Protein AF-A0A6N9P1H5-F1 (afdb_monomer_lite)

Structure (mmCIF, N/CA/C/O backbone):
data_AF-A0A6N9P1H5-F1
#
_entry.id   AF-A0A6N9P1H5-F1
#
loop_
_atom_site.group_PDB
_atom_site.id
_atom_site.type_symbol
_atom_site.label_atom_id
_atom_site.label_alt_id
_atom_site.label_comp_id
_atom_site.label_asym_id
_atom_site.label_entity_id
_atom_site.label_seq_id
_atom_site.pdbx_PDB_ins_code
_atom_site.Cartn_x
_atom_site.Cartn_y
_atom_site.Cartn_z
_atom_site.occupancy
_atom_site.B_iso_or_equiv
_atom_site.auth_seq_id
_atom_site.auth_comp_id
_atom_site.auth_asym_id
_atom_site.auth_atom_id
_atom_site.pdbx_PDB_model_num
ATOM 1 N N . MET A 1 1 ? -12.703 -0.942 -13.740 1.00 65.50 1 MET A N 1
ATOM 2 C CA . MET A 1 1 ? -12.693 -2.376 -14.104 1.00 65.50 1 MET A CA 1
ATOM 3 C C . MET A 1 1 ? -11.947 -2.616 -15.411 1.00 65.50 1 MET A C 1
ATOM 5 O O . MET A 1 1 ? -10.981 -3.358 -15.367 1.00 65.50 1 MET A O 1
ATOM 9 N N . GLU A 1 2 ? -12.281 -1.933 -16.513 1.00 86.31 2 GLU A N 1
ATOM 10 C CA . GLU A 1 2 ? -11.600 -2.141 -17.811 1.00 86.31 2 GLU A CA 1
ATOM 11 C C . GLU A 1 2 ? -10.076 -1.929 -17.771 1.00 86.31 2 GLU A C 1
ATOM 13 O O . GLU A 1 2 ? -9.327 -2.770 -18.249 1.00 86.31 2 GLU A O 1
ATOM 18 N N . LYS A 1 3 ? -9.606 -0.859 -17.113 1.00 89.69 3 LYS A N 1
ATOM 19 C CA . LYS A 1 3 ? -8.167 -0.571 -16.991 1.00 89.69 3 LYS A CA 1
ATOM 20 C C . LYS A 1 3 ? -7.393 -1.650 -16.217 1.00 89.69 3 LYS A C 1
ATOM 22 O O . LYS A 1 3 ? -6.318 -2.036 -16.649 1.00 89.69 3 LYS A O 1
ATOM 27 N N . LYS A 1 4 ? -7.945 -2.152 -15.099 1.00 94.06 4 LYS A N 1
ATOM 28 C CA . LYS A 1 4 ? -7.298 -3.221 -14.311 1.00 94.06 4 LYS A CA 1
ATOM 29 C C . LYS A 1 4 ? -7.180 -4.506 -15.145 1.00 94.06 4 LYS A C 1
ATOM 31 O O . LYS A 1 4 ? -6.105 -5.082 -15.192 1.00 94.06 4 LYS A O 1
ATOM 36 N N . ARG A 1 5 ? -8.239 -4.873 -15.885 1.00 94.88 5 ARG A N 1
ATOM 37 C CA . ARG A 1 5 ? -8.212 -6.014 -16.816 1.00 94.88 5 ARG A CA 1
ATOM 38 C C . ARG A 1 5 ? -7.146 -5.845 -17.898 1.00 94.88 5 ARG A C 1
ATOM 40 O O . ARG A 1 5 ? -6.357 -6.748 -18.110 1.00 94.88 5 ARG A O 1
ATOM 47 N N . GLN A 1 6 ? -7.101 -4.681 -18.542 1.00 96.31 6 GLN A N 1
ATOM 48 C CA . GLN A 1 6 ? -6.110 -4.405 -19.580 1.00 96.31 6 GLN A CA 1
ATOM 49 C C . GLN A 1 6 ? -4.670 -4.526 -19.059 1.00 96.31 6 GLN A C 1
ATOM 51 O O . GLN A 1 6 ? -3.816 -5.063 -19.753 1.00 96.31 6 GLN A O 1
ATOM 56 N N . ILE A 1 7 ? -4.402 -4.029 -17.850 1.00 97.31 7 ILE A N 1
ATOM 57 C CA . ILE A 1 7 ? -3.082 -4.145 -17.225 1.00 97.31 7 ILE A CA 1
ATOM 58 C C . ILE A 1 7 ? -2.745 -5.615 -16.933 1.00 97.31 7 ILE A C 1
ATOM 60 O O . ILE A 1 7 ? -1.647 -6.040 -17.275 1.00 97.31 7 ILE A O 1
ATOM 64 N N . SER A 1 8 ? -3.680 -6.405 -16.391 1.00 96.88 8 SER A N 1
ATOM 65 C CA . SER A 1 8 ? -3.479 -7.854 -16.215 1.00 96.88 8 SER A CA 1
ATOM 66 C C . SER A 1 8 ? -3.191 -8.568 -17.542 1.00 96.88 8 SER A C 1
ATOM 68 O O . SER A 1 8 ? -2.271 -9.375 -17.604 1.00 96.88 8 SER A O 1
ATOM 70 N N . ASP A 1 9 ? -3.870 -8.207 -18.637 1.00 97.69 9 ASP A N 1
ATOM 71 C CA . ASP A 1 9 ? -3.574 -8.769 -19.965 1.00 97.69 9 ASP A CA 1
ATOM 72 C C . ASP A 1 9 ? -2.142 -8.437 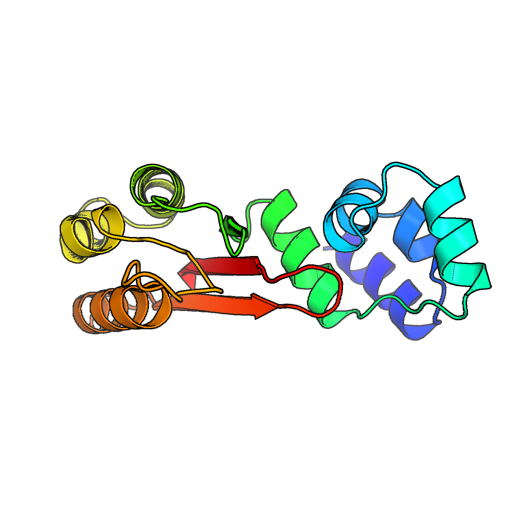-20.446 1.00 97.69 9 ASP A C 1
ATOM 74 O O . ASP A 1 9 ? -1.591 -9.160 -21.282 1.00 97.69 9 ASP A O 1
ATOM 78 N N . PHE A 1 10 ? -1.548 -7.323 -19.994 1.00 98.06 10 PHE A N 1
ATOM 79 C CA . PHE A 1 10 ? -0.146 -6.989 -20.275 1.00 98.06 10 PHE A CA 1
ATOM 80 C C . PHE A 1 10 ? 0.813 -7.811 -19.413 1.00 98.06 10 PHE A C 1
ATOM 82 O O . PHE A 1 10 ? 1.816 -8.291 -19.943 1.00 98.06 10 PHE A O 1
ATOM 89 N N . PHE A 1 11 ? 0.481 -8.033 -18.137 1.00 97.81 11 PHE A N 1
ATOM 90 C CA . PHE A 1 11 ? 1.226 -8.937 -17.259 1.00 97.81 11 PHE A CA 1
ATOM 91 C C . PHE A 1 11 ? 1.259 -10.368 -17.805 1.00 97.81 11 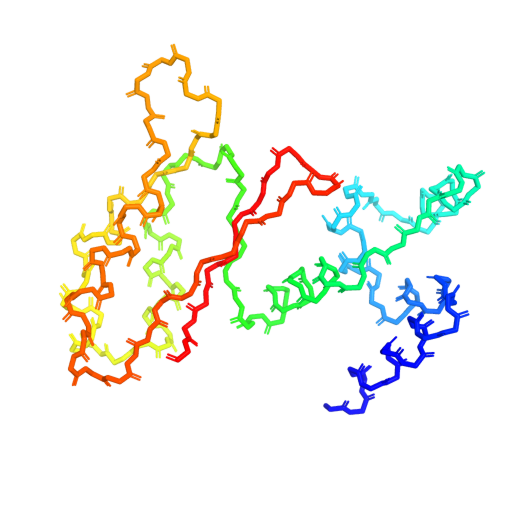PHE A C 1
ATOM 93 O O . PHE A 1 11 ? 2.336 -10.937 -17.939 1.00 97.81 11 PHE A O 1
ATOM 100 N N . GLU A 1 12 ? 0.123 -10.913 -18.252 1.00 97.12 12 GLU A N 1
ATOM 101 C CA . GLU A 1 12 ? 0.051 -12.256 -18.857 1.00 97.12 12 GLU A CA 1
ATOM 102 C C . GLU A 1 12 ? 0.949 -12.424 -20.097 1.00 97.12 12 GLU A C 1
ATOM 104 O O . GLU A 1 12 ? 1.357 -13.535 -20.438 1.00 97.12 12 GLU A O 1
ATOM 109 N N . LYS A 1 13 ? 1.247 -11.323 -20.797 1.00 97.25 13 LYS A N 1
ATOM 110 C CA . LYS A 1 13 ? 2.081 -11.297 -22.009 1.00 97.25 13 LYS A CA 1
ATOM 111 C C . LYS A 1 13 ? 3.530 -10.904 -21.737 1.00 97.25 13 LYS A C 1
ATOM 113 O O . LYS A 1 13 ? 4.301 -10.835 -22.694 1.00 97.25 13 LYS A O 1
ATOM 118 N N . ASN A 1 14 ? 3.889 -10.627 -20.483 1.00 96.25 14 ASN A N 1
ATOM 119 C CA . ASN A 1 14 ? 5.163 -10.020 -20.096 1.00 96.25 14 ASN A CA 1
ATOM 120 C C . ASN A 1 14 ? 5.465 -8.720 -20.872 1.00 96.25 14 ASN A C 1
ATOM 122 O O . ASN A 1 14 ? 6.610 -8.421 -21.210 1.00 96.25 14 ASN A O 1
ATOM 126 N N . ASP A 1 15 ? 4.427 -7.946 -21.209 1.00 97.25 15 ASP A N 1
ATOM 127 C CA . ASP A 1 15 ? 4.565 -6.685 -21.940 1.00 97.25 15 ASP A CA 1
ATOM 128 C C . ASP A 1 15 ? 4.798 -5.523 -20.965 1.00 97.25 15 ASP A C 1
ATOM 130 O O . ASP A 1 15 ? 3.918 -4.701 -20.688 1.00 97.25 15 ASP A O 1
ATOM 134 N N . TRP A 1 16 ? 6.015 -5.466 -20.422 1.00 97.06 16 TRP A N 1
ATOM 135 C CA . TRP A 1 16 ? 6.414 -4.499 -19.395 1.00 97.06 16 TRP A CA 1
ATOM 136 C C . TRP A 1 16 ? 6.321 -3.046 -19.859 1.00 97.06 16 TRP A C 1
ATOM 138 O O . TRP A 1 16 ? 5.974 -2.162 -19.074 1.00 97.06 16 TRP A O 1
ATOM 148 N N . LYS A 1 17 ? 6.546 -2.790 -21.152 1.00 96.06 17 LYS A N 1
ATOM 149 C CA . LYS A 1 17 ? 6.389 -1.449 -21.731 1.00 96.06 17 LYS A CA 1
ATOM 150 C C . LYS A 1 17 ? 4.934 -1.002 -21.689 1.00 96.06 17 LYS A C 1
ATOM 152 O O . LYS A 1 17 ? 4.663 0.132 -21.296 1.00 96.06 17 LYS A O 1
ATOM 157 N N . SER A 1 18 ? 3.998 -1.885 -22.031 1.00 97.62 18 SER A N 1
ATOM 158 C CA . SER A 1 18 ? 2.570 -1.578 -21.931 1.00 97.62 18 SER A CA 1
ATOM 159 C C . SER A 1 18 ? 2.098 -1.442 -20.479 1.00 97.62 18 SER A C 1
ATOM 161 O O . SER A 1 18 ? 1.276 -0.567 -20.200 1.00 97.62 18 SER A O 1
ATOM 163 N N . VAL A 1 19 ? 2.649 -2.223 -19.537 1.00 98.06 19 VAL A N 1
ATOM 164 C CA . VAL A 1 19 ? 2.405 -2.034 -18.090 1.00 98.06 19 VAL A CA 1
ATOM 165 C C . VAL A 1 19 ? 2.819 -0.624 -17.653 1.00 98.06 19 VAL A C 1
ATOM 167 O O . VAL A 1 19 ? 2.003 0.102 -17.077 1.00 98.06 19 VAL A O 1
ATOM 170 N N . TYR A 1 20 ? 4.042 -0.198 -17.987 1.00 98.12 20 TYR A N 1
ATOM 171 C CA . TYR A 1 20 ? 4.540 1.138 -17.652 1.00 98.12 20 TYR A CA 1
ATOM 172 C C . TYR A 1 20 ? 3.684 2.244 -18.266 1.00 98.12 20 TYR A C 1
ATOM 174 O O . TYR A 1 20 ? 3.236 3.146 -17.565 1.00 98.12 20 TYR A O 1
ATOM 182 N N . GLN A 1 21 ? 3.379 2.157 -19.561 1.00 97.31 21 GLN A N 1
ATOM 183 C CA . GLN A 1 21 ? 2.567 3.166 -20.247 1.00 97.31 21 GLN A CA 1
ATOM 184 C C . GLN A 1 21 ? 1.151 3.285 -19.668 1.00 97.31 21 GLN A C 1
ATOM 186 O O . GLN A 1 21 ? 0.576 4.375 -19.647 1.00 97.31 21 GLN A O 1
ATOM 191 N N . ALA A 1 22 ? 0.575 2.182 -19.185 1.00 96.94 22 ALA A N 1
ATOM 192 C CA . ALA A 1 22 ? -0.757 2.180 -18.594 1.00 96.94 22 ALA A CA 1
ATOM 193 C C . ALA A 1 22 ? -0.797 2.800 -17.183 1.00 96.94 22 ALA A C 1
ATOM 195 O O . ALA A 1 22 ? -1.830 3.364 -16.785 1.00 96.94 22 ALA A O 1
ATOM 196 N N . ALA A 1 23 ? 0.292 2.693 -16.419 1.00 97.31 23 ALA A N 1
ATOM 197 C CA . ALA A 1 23 ? 0.371 3.143 -15.030 1.00 97.31 23 ALA A CA 1
ATOM 198 C C . ALA A 1 23 ? 1.788 3.622 -14.640 1.00 97.31 23 ALA A C 1
ATOM 200 O O . ALA A 1 23 ? 2.400 3.051 -13.733 1.00 97.31 23 ALA A O 1
ATOM 201 N N . PRO A 1 24 ? 2.302 4.696 -15.269 1.00 97.50 24 PRO A N 1
ATOM 202 C CA . PRO A 1 24 ? 3.694 5.108 -15.092 1.00 97.50 24 PRO A CA 1
ATOM 203 C C . PRO A 1 24 ? 3.974 5.555 -13.658 1.00 97.50 24 PRO A C 1
ATOM 205 O O . PRO A 1 24 ? 4.994 5.193 -13.094 1.00 97.50 24 PRO A O 1
ATOM 208 N N . GLU A 1 25 ? 3.037 6.258 -13.017 1.00 97.75 25 GLU A N 1
ATOM 209 C CA . GLU A 1 25 ? 3.177 6.687 -11.618 1.00 97.75 25 GLU A CA 1
ATOM 210 C C . GLU A 1 25 ? 3.303 5.504 -10.648 1.00 97.75 25 GLU A C 1
ATOM 212 O O . GLU A 1 25 ? 4.073 5.571 -9.693 1.00 97.75 25 GLU A O 1
ATOM 217 N N . THR A 1 26 ? 2.578 4.410 -10.904 1.00 97.62 26 THR A N 1
ATOM 218 C CA . THR A 1 26 ? 2.666 3.188 -10.098 1.00 97.62 26 THR A CA 1
ATOM 219 C C . THR A 1 26 ? 4.033 2.546 -10.240 1.00 97.62 26 THR A C 1
ATOM 221 O O . THR A 1 26 ? 4.670 2.262 -9.229 1.00 97.62 26 THR A O 1
ATOM 224 N N . VAL A 1 27 ? 4.498 2.354 -11.476 1.00 97.88 27 VAL A N 1
ATOM 225 C CA . VAL A 1 27 ? 5.795 1.718 -11.730 1.00 97.88 27 VAL A CA 1
ATOM 226 C C . VAL A 1 27 ? 6.937 2.589 -11.214 1.00 97.88 27 VAL A C 1
ATOM 228 O O . VAL A 1 27 ? 7.810 2.082 -10.519 1.00 97.88 27 VAL A O 1
ATOM 231 N N . ASN A 1 28 ? 6.877 3.900 -11.451 1.00 97.62 28 ASN A N 1
ATOM 232 C CA . ASN A 1 28 ? 7.829 4.869 -10.914 1.00 97.62 28 ASN A CA 1
ATOM 233 C C . ASN A 1 28 ? 7.929 4.773 -9.389 1.00 97.62 28 ASN A C 1
ATOM 235 O O . ASN A 1 28 ? 9.017 4.657 -8.830 1.00 97.62 28 ASN A O 1
ATOM 239 N N . LYS A 1 29 ? 6.781 4.784 -8.700 1.00 96.38 29 LYS A N 1
ATOM 240 C CA . LYS A 1 29 ? 6.753 4.737 -7.238 1.00 96.38 29 LYS A CA 1
ATOM 241 C C . LYS A 1 29 ? 7.266 3.409 -6.681 1.00 96.38 29 LYS A C 1
ATOM 243 O O . LYS A 1 29 ? 7.948 3.428 -5.662 1.00 96.38 29 LYS A O 1
ATOM 248 N N . MET A 1 30 ? 6.927 2.303 -7.338 1.00 96.50 30 MET A N 1
ATOM 249 C CA . MET A 1 30 ? 7.311 0.946 -6.952 1.00 96.50 30 MET A CA 1
ATOM 250 C C . MET A 1 30 ? 8.806 0.687 -7.151 1.00 96.50 30 MET A C 1
ATOM 252 O O . MET A 1 30 ? 9.452 0.175 -6.247 1.00 96.50 30 MET A O 1
ATOM 256 N N . LEU A 1 31 ? 9.360 1.069 -8.306 1.00 96.38 31 LEU A N 1
ATOM 257 C CA . LEU A 1 31 ? 10.768 0.837 -8.648 1.00 96.38 31 LEU A CA 1
ATOM 258 C C . LEU A 1 31 ? 11.712 1.942 -8.150 1.00 96.38 31 LEU A C 1
ATOM 260 O O . LEU A 1 31 ? 12.915 1.846 -8.359 1.00 96.38 31 LEU A O 1
ATOM 264 N N . LEU A 1 32 ? 11.178 2.992 -7.514 1.00 94.81 32 LEU A N 1
ATOM 265 C CA . LEU A 1 32 ? 11.928 4.185 -7.100 1.00 94.81 32 LEU A CA 1
ATOM 266 C C . LEU A 1 32 ? 12.643 4.887 -8.269 1.00 94.81 32 LEU A C 1
ATOM 268 O O . LEU A 1 32 ? 13.751 5.395 -8.112 1.00 94.81 32 LEU A O 1
ATOM 272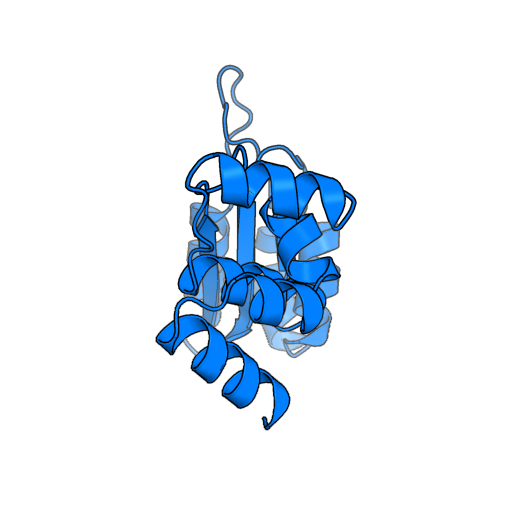 N N . ILE A 1 33 ? 11.973 4.940 -9.420 1.00 96.38 33 ILE A N 1
ATOM 273 C CA . ILE A 1 33 ? 12.445 5.603 -10.641 1.00 96.38 33 ILE A CA 1
ATOM 274 C C . ILE A 1 33 ? 11.572 6.815 -10.977 1.00 96.38 33 ILE A C 1
ATOM 276 O O . ILE A 1 33 ? 10.419 6.921 -10.550 1.00 96.38 33 ILE A O 1
ATOM 280 N N . GLU A 1 34 ? 12.096 7.736 -11.774 1.00 96.06 34 GLU A N 1
ATOM 281 C CA . GLU A 1 34 ? 11.426 8.997 -12.093 1.00 96.06 34 GLU A CA 1
ATOM 282 C C . GLU A 1 34 ? 10.727 8.986 -13.457 1.00 96.06 34 GLU A C 1
ATOM 284 O O . GLU A 1 34 ? 9.751 9.715 -13.667 1.00 96.06 34 GLU A O 1
ATOM 289 N N . ASN A 1 35 ? 11.218 8.202 -14.419 1.00 97.00 35 ASN A N 1
ATOM 290 C CA . ASN A 1 35 ? 10.839 8.362 -15.822 1.00 97.00 35 ASN A CA 1
ATOM 291 C C . ASN A 1 35 ? 11.043 7.092 -16.674 1.00 97.00 35 ASN A C 1
ATOM 293 O O . ASN A 1 35 ? 11.590 6.090 -16.224 1.00 97.00 35 ASN A O 1
ATOM 297 N N . GLN A 1 36 ? 10.595 7.160 -17.934 1.00 97.19 36 GLN A N 1
ATOM 298 C CA . GLN A 1 36 ? 10.661 6.052 -18.896 1.00 97.19 36 GLN A CA 1
ATOM 299 C C . GLN A 1 36 ? 12.094 5.597 -19.189 1.00 97.19 36 GLN A C 1
ATOM 301 O O . GLN A 1 36 ? 12.290 4.415 -19.435 1.00 97.19 36 GLN A O 1
ATOM 306 N N . ALA A 1 37 ? 13.078 6.501 -19.189 1.00 97.75 37 ALA A N 1
ATOM 307 C CA . ALA A 1 37 ? 14.454 6.125 -19.504 1.00 97.75 37 ALA A CA 1
ATOM 308 C C . ALA A 1 37 ? 15.030 5.210 -18.415 1.00 97.75 37 ALA A C 1
ATOM 310 O O . ALA A 1 37 ? 15.585 4.169 -18.731 1.00 97.75 37 ALA A O 1
ATOM 311 N N . GLU A 1 38 ? 14.790 5.530 -17.142 1.00 98.12 38 GLU A N 1
ATOM 312 C CA . GLU A 1 38 ? 15.173 4.658 -16.021 1.00 98.12 38 GLU A CA 1
ATOM 313 C C . GLU A 1 38 ? 14.414 3.323 -16.033 1.00 98.12 38 GLU A C 1
ATOM 315 O O . GLU A 1 38 ? 14.953 2.295 -15.629 1.00 98.12 38 GLU A O 1
ATOM 320 N N . PHE A 1 39 ? 13.173 3.311 -16.531 1.00 98.00 39 PHE A N 1
ATOM 321 C CA . PHE A 1 39 ? 12.440 2.063 -16.730 1.00 98.00 39 PHE A CA 1
ATOM 322 C C . PHE A 1 39 ? 13.029 1.220 -17.867 1.00 98.00 39 PHE A C 1
ATOM 324 O O . PHE A 1 39 ? 13.130 0.004 -17.739 1.00 98.00 39 PHE A O 1
ATOM 331 N N . ASP A 1 40 ? 13.432 1.846 -18.973 1.00 97.50 40 ASP A N 1
ATOM 332 C CA . ASP A 1 40 ? 14.112 1.151 -20.064 1.00 97.50 40 ASP A CA 1
ATOM 333 C C . ASP A 1 40 ? 15.460 0.580 -19.578 1.00 97.50 40 ASP A C 1
ATOM 335 O O . ASP A 1 40 ? 15.736 -0.589 -19.841 1.00 97.50 40 ASP A O 1
ATOM 339 N N . ASP A 1 41 ? 16.226 1.333 -18.776 1.00 97.44 41 ASP A N 1
ATOM 340 C CA . ASP A 1 41 ? 17.462 0.859 -18.131 1.00 97.44 41 ASP A CA 1
ATOM 341 C C . ASP A 1 41 ? 17.205 -0.341 -17.197 1.00 97.44 41 ASP A C 1
ATOM 343 O O . ASP A 1 41 ? 17.997 -1.285 -17.162 1.00 97.44 41 ASP A O 1
ATOM 347 N N . PHE A 1 42 ? 16.092 -0.333 -16.452 1.00 96.44 42 PHE A N 1
ATOM 348 C CA . PHE A 1 42 ? 15.652 -1.465 -15.628 1.00 96.44 42 PHE A CA 1
ATOM 349 C C . PHE A 1 42 ? 15.367 -2.710 -16.482 1.00 96.44 42 PHE A C 1
ATOM 351 O O . PHE A 1 42 ? 15.820 -3.803 -16.145 1.00 96.44 42 PHE A O 1
ATOM 358 N N . LEU A 1 43 ? 14.671 -2.557 -17.613 1.00 96.56 43 LEU A N 1
ATOM 359 C CA . LEU A 1 43 ? 14.385 -3.667 -18.528 1.00 96.56 43 LEU A CA 1
ATOM 360 C C . LEU A 1 43 ? 15.644 -4.212 -19.216 1.00 96.56 43 LEU A C 1
ATOM 362 O O . LEU A 1 43 ? 15.738 -5.416 -19.446 1.00 96.56 43 LEU A O 1
ATOM 366 N N . GLU A 1 44 ? 16.610 -3.354 -19.548 1.00 96.38 44 GLU A N 1
ATOM 367 C CA . GLU A 1 44 ? 17.894 -3.767 -20.135 1.00 96.38 44 GLU A CA 1
ATOM 368 C C . GLU A 1 44 ? 18.753 -4.599 -19.170 1.00 96.38 44 GLU A C 1
ATOM 370 O O . GLU A 1 44 ? 19.618 -5.354 -19.613 1.00 96.38 44 GLU A O 1
ATOM 375 N N . GLN A 1 45 ? 18.495 -4.499 -17.865 1.00 94.00 45 GLN A N 1
ATOM 376 C CA . GLN A 1 45 ? 19.150 -5.282 -16.814 1.00 94.00 45 GLN A CA 1
ATOM 377 C C . GLN A 1 45 ? 18.370 -6.556 -16.448 1.00 94.00 45 GLN A C 1
ATOM 379 O O . GLN A 1 45 ? 18.483 -7.045 -15.326 1.00 94.00 45 GLN A O 1
ATOM 384 N N . ASP A 1 46 ? 17.574 -7.082 -17.386 1.00 88.94 46 ASP A N 1
ATOM 385 C CA . ASP A 1 46 ? 16.670 -8.224 -17.184 1.00 88.94 46 ASP A CA 1
ATOM 386 C C . ASP A 1 46 ? 15.653 -7.991 -16.043 1.00 88.94 46 ASP A C 1
ATOM 388 O O . ASP A 1 46 ? 15.213 -8.925 -15.371 1.00 88.94 46 ASP A O 1
ATOM 392 N N . GLY A 1 47 ? 15.274 -6.730 -15.808 1.00 89.81 47 GLY A N 1
ATOM 393 C CA . GLY A 1 47 ? 14.261 -6.361 -14.829 1.00 89.81 47 GLY A CA 1
ATOM 394 C C . GLY A 1 47 ? 12.866 -6.838 -15.235 1.00 89.81 47 GLY A C 1
ATOM 395 O O . GLY A 1 47 ? 12.401 -6.606 -16.352 1.00 89.81 47 GLY A O 1
ATOM 396 N N . GLU A 1 48 ? 12.162 -7.463 -14.296 1.00 93.88 48 GLU A N 1
ATOM 397 C CA . GLU A 1 48 ? 10.771 -7.889 -14.454 1.00 93.88 48 GLU A CA 1
ATOM 398 C C . GLU A 1 48 ? 9.889 -7.187 -13.427 1.00 93.88 48 GLU A C 1
ATOM 400 O O . GLU A 1 48 ? 10.295 -6.993 -12.280 1.00 93.88 48 GLU A O 1
ATOM 405 N N . VAL A 1 49 ? 8.670 -6.818 -13.826 1.00 95.62 49 VAL A N 1
ATOM 406 C CA . VAL A 1 49 ? 7.689 -6.211 -12.921 1.00 95.62 49 VAL A CA 1
ATOM 407 C C . VAL A 1 49 ? 6.871 -7.308 -12.243 1.00 95.62 49 VAL A C 1
ATOM 409 O O . VAL A 1 49 ? 6.113 -8.020 -12.897 1.00 95.62 49 VAL A O 1
ATOM 412 N N . ALA A 1 50 ? 6.972 -7.410 -10.921 1.00 96.31 50 ALA A N 1
ATOM 413 C CA . ALA A 1 50 ? 6.199 -8.344 -10.121 1.00 96.31 50 ALA A CA 1
ATOM 414 C C . ALA A 1 50 ? 4.741 -7.873 -10.027 1.00 96.31 50 ALA A C 1
ATOM 416 O O . ALA A 1 50 ? 4.436 -6.877 -9.369 1.00 96.31 50 ALA A O 1
ATOM 417 N N . GLU A 1 51 ? 3.830 -8.604 -10.674 1.00 97.19 51 GLU A N 1
ATOM 418 C CA . GLU A 1 51 ? 2.402 -8.263 -10.698 1.00 97.19 51 GLU A CA 1
ATOM 419 C C . GLU A 1 51 ? 1.780 -8.097 -9.296 1.00 97.19 51 GLU A C 1
ATOM 421 O O . GLU A 1 51 ? 1.078 -7.103 -9.088 1.00 97.19 51 GLU A O 1
ATOM 426 N N . PRO A 1 52 ? 2.028 -8.987 -8.307 1.00 96.75 52 PRO A N 1
ATOM 427 C CA . PRO A 1 52 ? 1.457 -8.814 -6.971 1.00 96.75 52 PRO A CA 1
ATOM 428 C C . PRO A 1 52 ? 1.867 -7.481 -6.335 1.00 96.75 52 PRO A C 1
ATOM 430 O O . PRO A 1 52 ? 1.015 -6.741 -5.848 1.00 96.75 52 PRO A O 1
ATOM 433 N N . VAL A 1 53 ? 3.151 -7.130 -6.442 1.00 97.25 53 VAL A N 1
ATOM 434 C CA . VAL A 1 53 ? 3.713 -5.885 -5.903 1.00 97.25 53 VAL A CA 1
ATOM 435 C C . VAL A 1 53 ? 3.125 -4.673 -6.615 1.00 97.25 53 VAL A C 1
ATOM 437 O O . VAL A 1 53 ? 2.678 -3.722 -5.972 1.00 97.25 53 VAL A O 1
ATOM 440 N N . PHE A 1 54 ? 3.027 -4.728 -7.945 1.00 98.00 54 PHE A N 1
ATOM 441 C CA . PHE A 1 54 ? 2.387 -3.678 -8.730 1.00 98.00 54 PHE A CA 1
ATOM 442 C C . PHE A 1 54 ? 0.977 -3.372 -8.216 1.00 98.00 54 PHE A C 1
ATOM 444 O O . PHE A 1 54 ? 0.616 -2.200 -8.085 1.00 98.00 54 PHE A O 1
ATOM 451 N N . TRP A 1 55 ? 0.180 -4.394 -7.887 1.00 97.75 55 TRP A N 1
ATOM 452 C CA . TRP A 1 55 ? -1.183 -4.185 -7.405 1.00 97.75 55 TRP A CA 1
ATOM 453 C C . TRP A 1 55 ? -1.252 -3.524 -6.025 1.00 97.75 55 TRP A C 1
ATOM 455 O O . TRP A 1 55 ? -2.187 -2.749 -5.796 1.00 97.75 55 TRP A O 1
ATOM 465 N N . LEU A 1 56 ? -0.255 -3.723 -5.157 1.00 97.88 56 LEU A N 1
ATOM 466 C CA . LEU A 1 56 ? -0.150 -3.016 -3.875 1.00 97.88 56 LEU A CA 1
ATOM 467 C C . LEU A 1 56 ? 0.060 -1.516 -4.078 1.00 97.88 56 LEU A C 1
ATOM 469 O O . LEU A 1 56 ? -0.722 -0.696 -3.584 1.00 97.88 56 LEU A O 1
ATOM 473 N N . PHE A 1 57 ? 1.058 -1.148 -4.884 1.00 97.94 57 PHE A N 1
ATOM 474 C CA . PHE A 1 57 ? 1.345 0.250 -5.208 1.00 97.94 57 PHE A CA 1
ATOM 475 C C . PHE A 1 57 ? 0.208 0.896 -6.004 1.00 97.94 57 PHE A C 1
ATOM 477 O O . PHE A 1 57 ? -0.171 2.041 -5.738 1.00 97.94 57 PHE A O 1
ATOM 484 N N . TYR A 1 58 ? -0.380 0.167 -6.958 1.00 97.69 58 TYR A N 1
ATOM 485 C CA . TYR A 1 58 ? -1.521 0.643 -7.734 1.00 97.69 58 TYR A CA 1
ATOM 486 C C . TYR A 1 58 ? -2.697 0.951 -6.808 1.00 97.69 58 TYR A C 1
ATOM 488 O O . TYR A 1 58 ? -3.287 2.028 -6.906 1.00 97.69 58 TYR A O 1
ATOM 496 N N . GLY A 1 59 ? -3.024 0.025 -5.902 1.00 96.81 59 GLY A N 1
ATOM 497 C CA . GLY A 1 59 ? -4.080 0.191 -4.912 1.00 96.81 59 GLY A CA 1
ATOM 498 C C . GLY A 1 59 ? -3.838 1.410 -4.031 1.00 96.81 59 GLY A C 1
ATOM 499 O O . GLY A 1 59 ? -4.712 2.270 -3.929 1.00 96.81 59 GLY A O 1
ATOM 500 N N . ALA A 1 60 ? -2.637 1.554 -3.472 1.00 97.38 60 ALA A N 1
ATOM 501 C CA . ALA A 1 60 ? -2.300 2.683 -2.612 1.00 97.38 60 ALA A CA 1
ATOM 502 C C . ALA A 1 60 ? -2.474 4.043 -3.304 1.00 97.38 60 ALA A C 1
ATOM 504 O O . ALA A 1 60 ? -3.094 4.953 -2.751 1.00 97.38 60 ALA A O 1
ATOM 505 N N . LEU A 1 61 ? -1.989 4.179 -4.544 1.00 96.56 61 LEU A N 1
ATOM 506 C CA . LEU A 1 61 ? -2.110 5.422 -5.315 1.00 96.56 61 LEU A CA 1
ATOM 507 C C . LEU A 1 61 ? -3.560 5.765 -5.681 1.00 96.56 61 LEU A C 1
ATOM 509 O O . LEU A 1 61 ? -3.896 6.936 -5.839 1.00 96.56 61 LEU A O 1
ATOM 513 N N . HIS A 1 62 ? -4.432 4.762 -5.779 1.00 94.88 62 HIS A N 1
ATOM 514 C CA . HIS A 1 62 ? -5.859 4.954 -6.042 1.00 94.88 62 HIS A CA 1
ATOM 515 C C . HIS A 1 62 ? -6.700 5.028 -4.760 1.00 94.88 62 HIS A C 1
ATOM 517 O O . HIS A 1 62 ? -7.922 5.160 -4.830 1.00 94.88 62 HIS A O 1
ATOM 523 N N . GLY A 1 63 ? -6.055 4.995 -3.591 1.00 94.88 63 GLY A N 1
ATOM 524 C CA . GLY A 1 63 ? -6.718 5.049 -2.299 1.00 94.88 63 GLY A CA 1
ATOM 525 C C . GLY 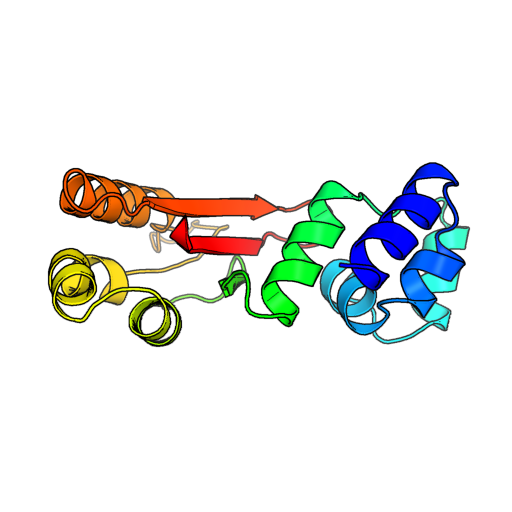A 1 63 ? -7.411 3.746 -1.908 1.00 94.88 63 GLY A C 1
ATOM 526 O O . GLY A 1 63 ? -8.310 3.787 -1.083 1.00 94.88 63 GLY A O 1
ATOM 527 N N . ASP A 1 64 ? -7.038 2.590 -2.445 1.00 95.56 64 ASP A N 1
ATOM 528 C CA . ASP A 1 64 ? -7.521 1.300 -1.933 1.00 95.56 64 ASP A CA 1
ATOM 529 C C . ASP A 1 64 ? -6.825 0.963 -0.588 1.00 95.56 64 ASP A C 1
ATOM 531 O O . ASP A 1 64 ? -7.446 0.416 0.325 1.00 95.56 64 ASP A O 1
ATOM 535 N N . SER A 1 65 ? -5.567 1.388 -0.415 1.00 97.81 65 SER A N 1
ATOM 536 C CA . SER A 1 65 ? -4.751 1.192 0.793 1.00 97.81 65 SER A CA 1
ATOM 537 C C . SER A 1 65 ? -3.952 2.451 1.168 1.00 97.81 65 SER A C 1
ATOM 539 O O . SER A 1 65 ? -3.865 3.416 0.406 1.00 97.81 65 SER A O 1
ATOM 541 N N . LEU A 1 66 ? -3.391 2.465 2.375 1.00 98.19 66 LEU A N 1
ATOM 542 C CA . LEU A 1 66 ? -2.411 3.434 2.841 1.00 98.19 66 LEU A CA 1
ATOM 543 C C . LEU A 1 66 ? -1.019 2.824 2.718 1.00 98.19 66 LEU A C 1
ATOM 545 O O . LEU A 1 66 ? -0.722 1.836 3.381 1.00 98.19 66 LEU A O 1
ATOM 549 N N . MET A 1 67 ? -0.165 3.451 1.917 1.00 97.44 67 MET A N 1
ATOM 550 C CA . MET A 1 67 ? 1.247 3.089 1.809 1.00 97.44 67 MET A CA 1
ATOM 551 C C . MET A 1 67 ? 2.064 3.785 2.903 1.00 97.44 67 MET A C 1
ATOM 553 O O . MET A 1 67 ? 1.975 5.010 3.064 1.00 97.44 67 MET A O 1
ATOM 557 N N . ILE A 1 68 ? 2.857 3.010 3.636 1.00 96.88 68 ILE A N 1
ATOM 558 C CA . ILE A 1 68 ? 3.653 3.415 4.798 1.00 96.88 68 ILE A CA 1
ATOM 559 C C . ILE A 1 68 ? 5.096 2.956 4.566 1.00 96.88 68 ILE A C 1
ATOM 561 O O . ILE A 1 68 ? 5.336 1.766 4.393 1.00 96.88 68 ILE A O 1
ATOM 565 N N . GLY A 1 69 ? 6.052 3.883 4.518 1.00 94.44 69 GLY A N 1
ATOM 566 C CA . GLY A 1 69 ? 7.458 3.524 4.294 1.00 94.44 69 GLY A CA 1
ATOM 567 C C . GLY A 1 69 ? 8.079 2.849 5.519 1.00 94.44 69 GLY A C 1
ATOM 568 O O . GLY A 1 69 ? 7.744 3.216 6.640 1.00 94.44 69 GLY A O 1
ATOM 569 N N . GLY A 1 70 ? 9.019 1.922 5.322 1.00 91.94 70 GLY A N 1
ATOM 570 C CA . GLY A 1 70 ? 9.658 1.159 6.406 1.00 91.94 70 GLY A CA 1
ATOM 571 C C . GLY A 1 70 ? 10.433 1.984 7.445 1.00 91.94 70 GLY A C 1
ATOM 572 O O . GLY A 1 70 ? 10.704 1.491 8.530 1.00 91.94 70 GLY A O 1
ATOM 573 N N . TYR A 1 71 ? 10.740 3.250 7.153 1.00 91.00 71 TYR A N 1
ATOM 574 C CA . TYR A 1 71 ? 11.448 4.170 8.061 1.00 91.00 71 TYR A CA 1
ATOM 575 C C . TYR A 1 71 ? 10.676 5.476 8.296 1.00 91.00 71 TYR A C 1
ATOM 577 O O . TYR A 1 71 ? 11.260 6.533 8.538 1.00 91.00 71 TYR A O 1
ATOM 585 N N . GLU A 1 72 ? 9.354 5.454 8.125 1.00 93.00 72 GLU A N 1
ATOM 586 C CA . GLU A 1 72 ? 8.525 6.658 8.228 1.00 93.00 72 GLU A CA 1
ATOM 587 C C . GLU A 1 72 ? 8.386 7.177 9.675 1.00 93.00 72 GLU A C 1
ATOM 589 O O . GLU A 1 72 ? 8.077 8.353 9.877 1.00 93.00 72 GLU A O 1
ATOM 594 N N . GLY A 1 73 ? 8.679 6.354 10.686 1.00 93.00 73 GLY A N 1
ATOM 595 C CA . GLY A 1 73 ? 8.609 6.728 12.093 1.00 93.00 73 GLY A CA 1
ATOM 596 C C . GLY A 1 73 ? 7.172 6.757 12.612 1.00 93.00 73 GLY A C 1
ATOM 597 O O . GLY A 1 73 ? 6.428 5.795 12.459 1.00 93.00 73 GLY A O 1
ATOM 598 N N . ASP A 1 74 ? 6.778 7.841 13.286 1.00 94.69 74 ASP A N 1
ATOM 599 C CA . ASP A 1 74 ? 5.404 8.009 13.785 1.00 94.69 74 ASP A CA 1
ATOM 600 C C . ASP A 1 74 ? 4.430 8.225 12.620 1.00 94.69 74 ASP A C 1
ATOM 602 O O . ASP A 1 74 ? 4.504 9.228 11.903 1.00 94.69 74 ASP A O 1
ATOM 606 N N . ILE A 1 75 ? 3.501 7.282 12.453 1.00 96.12 75 ILE A N 1
ATOM 607 C CA . ILE A 1 75 ? 2.493 7.301 11.389 1.00 96.12 75 ILE A CA 1
ATOM 608 C C . ILE A 1 75 ? 1.063 7.382 11.927 1.00 96.12 75 ILE A C 1
ATOM 610 O O . ILE A 1 75 ? 0.112 7.269 11.148 1.00 96.12 75 ILE A O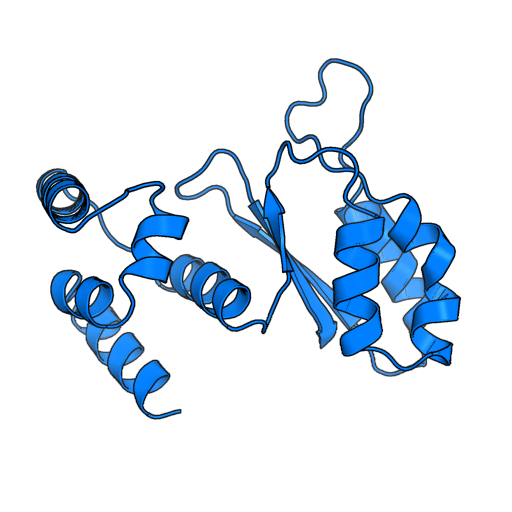 1
ATOM 614 N N . GLY A 1 76 ? 0.879 7.627 13.228 1.00 97.06 76 GLY A N 1
ATOM 615 C CA . GLY A 1 76 ? -0.423 7.541 13.886 1.00 97.06 76 GLY A CA 1
ATOM 616 C C . GLY A 1 76 ? -1.475 8.481 13.294 1.00 97.06 76 GLY A C 1
ATOM 617 O O . GLY A 1 76 ? -2.568 8.045 12.933 1.00 97.06 76 GLY A O 1
ATOM 618 N N . GLU A 1 77 ? -1.139 9.758 13.083 1.00 97.56 77 GLU A N 1
ATOM 619 C CA . GLU A 1 77 ? -2.070 10.722 12.468 1.00 97.56 77 GLU A CA 1
ATOM 620 C C . GLU A 1 77 ? -2.363 10.375 10.998 1.00 97.56 77 GLU A C 1
ATOM 622 O O . GLU A 1 77 ? -3.507 10.463 10.543 1.00 97.56 77 GLU A O 1
ATOM 627 N N . LYS A 1 78 ? -1.353 9.914 10.250 1.00 97.75 78 LYS A N 1
ATOM 628 C CA . LYS A 1 78 ? -1.509 9.493 8.849 1.00 97.75 78 LYS A CA 1
ATOM 629 C C . LYS A 1 78 ? -2.466 8.300 8.740 1.00 97.75 78 LYS A C 1
ATOM 631 O O . LYS A 1 78 ? -3.385 8.321 7.914 1.00 97.75 78 LYS A O 1
ATOM 636 N N . ALA A 1 79 ? -2.295 7.294 9.598 1.00 97.81 79 ALA A N 1
ATOM 637 C CA . ALA A 1 79 ? -3.184 6.142 9.696 1.00 97.81 79 ALA A CA 1
ATOM 638 C C . ALA A 1 79 ? -4.592 6.545 10.156 1.00 97.81 79 ALA A C 1
ATOM 640 O O . ALA A 1 79 ? -5.580 6.124 9.550 1.00 97.81 79 ALA A O 1
ATOM 641 N N . ALA A 1 80 ? -4.708 7.431 11.150 1.00 98.06 80 ALA A N 1
ATOM 642 C CA . ALA A 1 80 ? -5.989 7.935 11.636 1.00 98.06 80 ALA A CA 1
ATOM 643 C C . ALA A 1 80 ? -6.794 8.630 10.530 1.00 98.06 80 ALA A C 1
ATOM 645 O O . ALA A 1 80 ? -7.976 8.334 10.340 1.00 98.06 80 ALA A O 1
ATOM 646 N N . VAL A 1 81 ? -6.164 9.513 9.749 1.00 97.88 81 VAL A N 1
ATOM 647 C CA . VAL A 1 81 ? -6.810 10.196 8.616 1.00 97.88 81 VAL A CA 1
ATOM 648 C C . VAL A 1 81 ? -7.294 9.204 7.554 1.00 97.88 81 VAL A C 1
ATOM 650 O O . VAL A 1 81 ? -8.363 9.401 6.968 1.00 97.88 81 VAL A O 1
ATOM 653 N N . PHE A 1 82 ? -6.531 8.145 7.287 1.00 98.00 82 PHE A N 1
ATOM 654 C CA . PHE A 1 82 ? -6.923 7.110 6.333 1.00 98.00 82 PHE A CA 1
ATOM 655 C C . PHE A 1 82 ? -8.106 6.268 6.833 1.00 98.00 82 PHE A C 1
ATOM 657 O O . PHE A 1 82 ? -9.061 6.047 6.079 1.00 98.00 82 PHE A O 1
ATOM 664 N N . LEU A 1 83 ? -8.063 5.829 8.093 1.00 97.69 83 LEU A N 1
ATOM 665 C CA . LEU A 1 83 ? -9.055 4.931 8.687 1.00 97.69 83 LEU A CA 1
ATOM 666 C C . LEU A 1 83 ? -10.384 5.630 8.983 1.00 97.69 83 LEU A C 1
ATOM 668 O O . LEU A 1 83 ? -11.432 5.052 8.704 1.00 97.69 83 LEU A O 1
ATOM 672 N N . LYS A 1 84 ? -10.373 6.902 9.411 1.00 96.56 84 LYS A N 1
ATOM 673 C CA . LYS A 1 84 ? -11.596 7.717 9.597 1.00 96.56 84 LYS A CA 1
ATOM 674 C C . LYS A 1 84 ? -12.455 7.833 8.333 1.00 96.56 84 LYS A C 1
ATOM 676 O O . LYS A 1 84 ? -13.641 8.113 8.418 1.00 96.56 84 LYS A O 1
ATOM 681 N N . LYS A 1 85 ? -11.869 7.645 7.146 1.00 96.06 85 LYS A N 1
ATOM 682 C CA . LYS A 1 85 ? -12.601 7.669 5.867 1.00 96.06 85 LYS A CA 1
ATOM 683 C C . LYS A 1 85 ? -13.239 6.323 5.503 1.00 96.06 85 LYS A C 1
ATOM 685 O O . LYS A 1 85 ? -14.017 6.279 4.555 1.00 96.06 85 LYS A O 1
ATOM 690 N N . ARG A 1 86 ? -12.867 5.233 6.184 1.00 95.88 86 ARG A N 1
ATOM 691 C CA . ARG A 1 86 ? -13.248 3.844 5.848 1.00 95.88 86 ARG A CA 1
ATOM 692 C C . ARG A 1 86 ? -14.040 3.145 6.943 1.00 95.88 86 ARG A C 1
ATOM 694 O O . ARG A 1 86 ? -14.803 2.233 6.639 1.00 95.88 86 ARG A O 1
ATOM 701 N N . LEU A 1 87 ? -13.860 3.578 8.181 1.00 96.56 87 LEU A N 1
ATOM 702 C CA . LEU A 1 87 ? -14.582 3.101 9.347 1.00 96.56 87 LEU A CA 1
ATOM 703 C C . LEU A 1 87 ? -15.676 4.097 9.733 1.00 96.56 87 LEU A C 1
ATOM 705 O O . LEU A 1 87 ? -15.594 5.288 9.439 1.00 96.56 87 LEU A O 1
ATOM 709 N N . THR A 1 88 ? -16.700 3.601 10.411 1.00 96.50 88 THR A N 1
ATOM 710 C CA . THR A 1 88 ? -17.660 4.438 11.132 1.00 96.50 88 THR A CA 1
ATOM 711 C C . THR A 1 88 ? -16.992 5.099 12.339 1.00 96.50 88 THR A C 1
ATOM 713 O O . THR A 1 88 ? -15.994 4.598 12.858 1.00 96.50 88 THR A O 1
ATOM 716 N N . ASP A 1 89 ? -17.579 6.186 12.846 1.00 96.69 89 ASP A N 1
ATOM 717 C CA . ASP A 1 89 ? -17.069 6.866 14.046 1.00 96.69 89 ASP A CA 1
ATOM 718 C C . ASP A 1 89 ? -16.961 5.917 15.252 1.00 96.69 89 ASP A C 1
ATOM 720 O O . ASP A 1 89 ? -16.019 6.011 16.033 1.00 96.69 89 ASP A O 1
ATOM 724 N N . VAL A 1 90 ? -17.897 4.968 15.382 1.00 96.00 90 VAL A N 1
ATOM 725 C CA . VAL A 1 90 ? -17.902 3.972 16.465 1.00 96.00 90 VAL A CA 1
ATOM 726 C C . VAL A 1 90 ? -16.737 2.994 16.319 1.00 96.00 90 VAL A C 1
ATOM 728 O O . VAL A 1 90 ? -16.000 2.785 17.277 1.00 96.00 90 VAL A O 1
ATOM 731 N N . GLU A 1 91 ? -16.546 2.420 15.129 1.00 96.62 91 GLU A N 1
ATOM 732 C CA . GLU A 1 91 ? -15.428 1.509 14.843 1.00 96.62 91 GLU A CA 1
ATOM 733 C C . GLU A 1 91 ? -14.079 2.207 15.028 1.00 96.62 91 GLU A C 1
ATOM 735 O O . GLU A 1 91 ? -13.174 1.655 15.648 1.00 96.62 91 GLU A O 1
ATOM 740 N N . PHE A 1 92 ? -13.948 3.442 14.538 1.00 97.56 92 PHE A N 1
ATOM 741 C CA . PHE A 1 92 ? -12.717 4.208 14.682 1.00 97.56 92 PHE A CA 1
ATOM 742 C C . PHE A 1 92 ? -12.423 4.542 16.149 1.00 97.56 92 PHE A C 1
ATOM 744 O O . PHE A 1 92 ? -11.281 4.429 16.589 1.00 97.56 92 PHE A O 1
ATOM 751 N N . GLN A 1 93 ? -13.444 4.910 16.929 1.00 96.94 93 GLN A N 1
ATOM 752 C CA . GLN A 1 93 ? -13.272 5.232 18.344 1.00 96.94 93 GLN A CA 1
ATOM 753 C C . GLN A 1 93 ? -12.794 4.029 19.171 1.00 96.94 93 GLN A C 1
ATOM 755 O O . GLN A 1 93 ? -12.076 4.228 20.149 1.00 96.94 93 GLN A O 1
ATOM 760 N N . ILE A 1 94 ? -13.159 2.802 18.780 1.00 96.25 94 ILE A N 1
ATOM 761 C CA . ILE A 1 94 ? -12.721 1.561 19.438 1.00 96.25 94 ILE A CA 1
ATOM 762 C C . ILE A 1 94 ? -11.204 1.367 19.313 1.00 96.25 94 ILE A C 1
ATOM 764 O O . ILE A 1 94 ? -10.556 0.992 20.285 1.00 96.25 94 ILE A O 1
ATOM 768 N N . ILE A 1 95 ? -10.642 1.634 18.133 1.00 97.25 95 ILE A N 1
ATOM 769 C CA . ILE A 1 95 ? -9.219 1.404 17.832 1.00 97.25 95 ILE A CA 1
ATOM 770 C C . ILE A 1 95 ? -8.351 2.661 17.971 1.00 97.25 95 ILE A C 1
ATOM 772 O O . ILE A 1 95 ? -7.148 2.602 17.735 1.00 97.25 95 ILE A O 1
ATOM 776 N N . HIS A 1 96 ? -8.955 3.799 18.324 1.00 95.81 96 HIS A N 1
ATOM 777 C CA . HIS A 1 96 ? -8.330 5.122 18.325 1.00 95.81 96 HIS A CA 1
ATOM 778 C C . HIS A 1 96 ? -6.937 5.120 18.968 1.00 95.81 96 HIS A C 1
ATOM 780 O O . HIS A 1 96 ? -5.966 5.553 18.350 1.00 95.81 96 HIS A O 1
ATOM 786 N N . ASP A 1 97 ? -6.834 4.595 20.188 1.00 95.12 97 ASP A N 1
ATOM 787 C CA . ASP A 1 97 ? -5.603 4.668 20.972 1.00 95.12 97 ASP A CA 1
ATOM 788 C C . ASP A 1 97 ? -4.483 3.798 20.394 1.00 95.12 97 ASP A C 1
ATOM 790 O O . ASP A 1 97 ? -3.318 4.183 20.480 1.00 95.12 97 ASP A O 1
ATOM 794 N N . GLU A 1 98 ? -4.818 2.665 19.772 1.00 95.56 98 GLU A N 1
ATOM 795 C CA . GLU A 1 98 ? -3.844 1.802 19.097 1.00 95.56 98 GLU A CA 1
ATOM 796 C C . GLU A 1 98 ? -3.314 2.464 17.822 1.00 95.56 98 GLU A C 1
ATOM 798 O O . GLU A 1 98 ? -2.108 2.467 17.579 1.00 95.56 98 GLU A O 1
ATOM 803 N N . ILE A 1 99 ? -4.199 3.094 17.041 1.00 97.00 99 ILE A N 1
ATOM 804 C CA . ILE A 1 99 ? -3.831 3.771 15.792 1.00 97.00 99 ILE A CA 1
ATOM 805 C C . ILE A 1 99 ? -2.881 4.941 16.044 1.00 97.00 99 ILE A C 1
ATOM 807 O O . ILE A 1 99 ? -1.892 5.086 15.333 1.00 97.00 99 ILE A O 1
ATOM 811 N N . TYR A 1 100 ? -3.132 5.754 17.069 1.00 96.38 100 TYR A N 1
ATOM 812 C CA . TYR A 1 100 ? -2.275 6.901 17.389 1.00 96.38 100 TYR A CA 1
ATOM 813 C C . TYR A 1 100 ? -0.905 6.523 17.974 1.00 96.38 100 TYR A C 1
ATOM 815 O O . TYR A 1 100 ? -0.060 7.397 18.141 1.00 96.38 100 TYR A O 1
ATOM 823 N N . GLN A 1 101 ? -0.669 5.244 18.272 1.00 95.06 101 GLN A N 1
ATOM 824 C CA . GLN A 1 101 ? 0.620 4.727 18.742 1.00 95.06 101 GLN A CA 1
ATOM 825 C C . GLN A 1 101 ? 1.434 4.043 17.636 1.00 95.06 101 GLN A C 1
ATOM 827 O O . GLN A 1 101 ? 2.494 3.485 17.926 1.00 95.06 101 GLN A O 1
ATOM 832 N N . LEU A 1 102 ? 0.945 4.041 16.392 1.00 95.56 102 LEU A N 1
ATOM 833 C CA . LEU A 1 102 ? 1.616 3.358 15.294 1.00 95.56 102 LEU A CA 1
ATOM 834 C C . LEU A 1 102 ? 2.965 4.005 14.961 1.00 95.56 102 LEU A C 1
ATOM 836 O O . LEU A 1 102 ? 3.054 5.205 14.687 1.00 95.56 102 LEU A O 1
ATOM 840 N N . HIS A 1 103 ? 3.998 3.170 14.934 1.00 94.19 103 HIS A N 1
ATOM 841 C CA . HIS A 1 103 ? 5.368 3.553 14.637 1.00 94.19 103 HIS A CA 1
ATOM 842 C C . HIS A 1 103 ? 6.028 2.509 13.739 1.00 94.19 103 HIS A C 1
ATOM 844 O O . HIS A 1 103 ? 5.922 1.316 14.019 1.00 94.19 103 HIS A O 1
ATOM 850 N N . VAL A 1 104 ? 6.717 2.962 12.693 1.00 92.19 104 VAL A N 1
ATOM 851 C CA . VAL A 1 104 ? 7.443 2.111 11.748 1.00 92.19 104 VAL A CA 1
ATOM 852 C C . VAL A 1 104 ? 8.924 2.487 11.714 1.00 92.19 104 VAL A C 1
ATOM 854 O O . VAL A 1 104 ? 9.280 3.633 11.431 1.00 92.19 104 VAL A O 1
ATOM 857 N N . ASP A 1 105 ? 9.773 1.510 12.006 1.00 91.12 105 ASP A N 1
ATOM 858 C CA . ASP A 1 105 ? 11.224 1.576 11.834 1.00 91.12 105 ASP A CA 1
ATOM 859 C C . ASP A 1 105 ? 11.758 0.140 11.705 1.00 91.12 105 ASP A C 1
ATOM 861 O O . ASP A 1 105 ? 11.818 -0.602 12.686 1.00 91.12 105 ASP A O 1
ATOM 865 N N . ILE A 1 106 ? 12.042 -0.293 10.474 1.00 85.00 106 ILE A N 1
ATOM 866 C CA . ILE A 1 106 ? 12.381 -1.694 10.171 1.00 85.00 106 ILE A CA 1
ATOM 867 C C . ILE A 1 106 ? 13.832 -2.081 10.518 1.00 85.00 106 ILE A C 1
ATOM 869 O O . ILE A 1 106 ? 14.097 -3.272 10.667 1.00 85.00 106 ILE A O 1
ATOM 873 N N . ASP A 1 107 ? 14.751 -1.120 10.698 1.00 77.94 107 ASP A N 1
ATOM 874 C CA . ASP A 1 107 ? 16.133 -1.370 11.169 1.00 77.94 107 ASP A CA 1
ATOM 875 C C . ASP A 1 107 ? 16.274 -1.030 12.661 1.00 77.94 107 ASP A C 1
ATOM 877 O O . ASP A 1 107 ? 17.104 -0.205 13.057 1.00 77.94 107 ASP A O 1
ATOM 881 N N . ASP A 1 108 ? 15.451 -1.639 13.517 1.00 66.50 108 ASP A N 1
ATOM 882 C CA . ASP A 1 108 ? 15.468 -1.342 14.953 1.00 66.50 108 ASP A CA 1
ATOM 883 C C . ASP A 1 108 ? 16.730 -1.869 15.675 1.00 66.50 108 ASP A C 1
ATOM 885 O O . ASP A 1 108 ? 16.715 -2.879 16.383 1.00 66.50 108 ASP A O 1
ATOM 889 N N . ASP A 1 109 ? 17.831 -1.129 15.539 1.00 59.81 109 ASP A N 1
ATOM 890 C CA . ASP A 1 109 ? 19.081 -1.293 16.289 1.00 59.81 109 ASP A CA 1
ATOM 891 C C . ASP A 1 109 ? 19.102 -0.459 17.595 1.00 59.81 109 ASP A C 1
ATOM 893 O O . ASP A 1 109 ? 20.061 -0.529 18.372 1.00 59.81 109 ASP A O 1
ATOM 897 N N . LEU A 1 110 ? 18.075 0.367 17.862 1.00 52.91 110 LEU A N 1
ATOM 898 C CA . LEU A 1 110 ? 18.106 1.414 18.904 1.00 52.91 110 LEU A CA 1
ATOM 899 C C . LEU A 1 110 ? 16.883 1.458 19.842 1.00 52.91 110 LEU A C 1
ATOM 901 O O . LEU A 1 110 ? 16.763 2.389 20.646 1.00 52.91 110 LEU A O 1
ATOM 905 N N . GLY A 1 111 ? 16.011 0.451 19.814 1.00 52.38 111 GLY A N 1
ATOM 906 C CA . GLY A 1 111 ? 14.851 0.328 20.701 1.00 52.38 111 GLY A CA 1
ATOM 907 C C . GLY A 1 111 ? 13.644 1.177 20.284 1.00 52.38 111 GLY A C 1
ATOM 908 O O . GLY A 1 111 ? 12.830 1.535 21.141 1.00 52.38 111 GLY A O 1
ATOM 909 N N . ARG A 1 112 ? 13.540 1.531 18.999 1.00 59.62 112 ARG A N 1
ATOM 910 C CA . ARG A 1 112 ? 12.346 2.098 18.360 1.00 59.62 112 ARG A CA 1
ATOM 911 C C . ARG A 1 112 ? 11.724 1.013 17.494 1.00 59.62 112 ARG A C 1
ATOM 913 O O . ARG A 1 112 ? 12.030 0.879 16.322 1.00 59.62 112 ARG A O 1
ATOM 920 N N . TYR A 1 113 ? 10.862 0.232 18.123 1.00 74.69 113 TYR A N 1
ATOM 921 C CA . TYR A 1 113 ? 10.319 -0.971 17.516 1.00 74.69 113 TYR A CA 1
ATOM 922 C C . TYR A 1 113 ? 9.227 -0.637 16.496 1.00 74.69 113 TYR A C 1
ATOM 924 O O . TYR A 1 113 ? 8.265 0.064 16.832 1.00 74.69 113 TYR A O 1
ATOM 932 N N . ASP A 1 114 ? 9.357 -1.166 15.278 1.00 87.62 114 ASP A N 1
ATOM 933 C CA . ASP A 1 114 ? 8.230 -1.334 14.361 1.00 87.62 114 ASP A CA 1
ATOM 934 C C . ASP A 1 114 ? 7.119 -2.114 15.072 1.00 87.62 114 ASP A C 1
ATOM 936 O O . ASP A 1 114 ? 7.254 -3.300 15.377 1.00 87.62 114 ASP A O 1
ATOM 940 N N . ASN A 1 115 ? 6.008 -1.432 15.342 1.00 92.81 115 ASN A N 1
ATOM 941 C CA . ASN A 1 115 ? 4.887 -2.000 16.078 1.00 92.81 115 ASN A CA 1
ATOM 942 C C . ASN A 1 115 ? 3.654 -2.251 15.203 1.00 92.81 115 ASN A C 1
ATOM 944 O O . ASN A 1 115 ? 2.597 -2.596 15.740 1.00 92.81 115 ASN A O 1
ATOM 948 N N . LEU A 1 116 ? 3.753 -2.103 13.874 1.00 93.88 116 LEU A N 1
ATOM 949 C CA . LEU A 1 116 ? 2.584 -2.128 12.992 1.00 93.88 116 LEU A CA 1
ATOM 950 C C . LEU A 1 116 ? 1.821 -3.444 13.121 1.00 93.88 116 LEU A C 1
ATOM 952 O O . LEU A 1 116 ? 0.619 -3.438 13.372 1.00 93.88 116 LEU A O 1
ATOM 956 N N . THR A 1 117 ? 2.511 -4.576 12.998 1.00 93.44 117 THR A N 1
ATOM 957 C CA . THR A 1 117 ? 1.860 -5.894 13.053 1.00 93.44 117 THR A CA 1
ATOM 958 C C . THR A 1 117 ? 1.175 -6.135 14.403 1.00 93.44 117 THR A C 1
ATOM 960 O O . THR A 1 117 ? 0.037 -6.614 14.444 1.00 93.44 117 THR A O 1
ATOM 963 N N . GLU A 1 118 ? 1.826 -5.765 15.510 1.00 94.19 118 GLU A N 1
ATOM 964 C CA . GLU A 1 118 ? 1.273 -5.893 16.864 1.00 94.19 118 GLU A CA 1
ATOM 965 C C . GLU A 1 118 ? 0.011 -5.037 17.026 1.00 94.19 118 GLU A C 1
ATOM 967 O O . GLU A 1 118 ? -1.057 -5.545 17.381 1.00 94.19 118 GLU A O 1
ATOM 972 N N . LYS A 1 119 ? 0.112 -3.744 16.710 1.00 95.62 119 LYS A N 1
ATOM 973 C CA . LYS A 1 119 ? -0.970 -2.770 16.869 1.00 95.62 119 LYS A CA 1
ATOM 974 C C . LYS A 1 119 ? -2.156 -3.071 15.964 1.00 95.62 119 LYS A C 1
ATOM 976 O O . LYS A 1 119 ? -3.298 -3.001 16.416 1.00 95.62 119 LYS A O 1
ATOM 981 N N . ILE A 1 120 ? -1.915 -3.466 14.714 1.00 96.81 120 ILE A N 1
ATOM 982 C CA . ILE A 1 120 ? -2.981 -3.866 13.788 1.00 96.81 120 ILE A CA 1
ATOM 983 C C . ILE A 1 120 ? -3.670 -5.152 14.265 1.00 96.81 120 ILE A C 1
ATOM 985 O O . ILE A 1 120 ? -4.898 -5.239 14.215 1.00 96.81 120 ILE A O 1
ATOM 989 N N . THR A 1 121 ? -2.926 -6.115 14.815 1.00 96.06 121 THR A N 1
ATOM 990 C CA . THR A 1 121 ? -3.522 -7.308 15.441 1.00 96.06 121 THR A CA 1
ATOM 991 C C . THR A 1 121 ? -4.394 -6.932 16.643 1.00 96.06 121 THR A C 1
A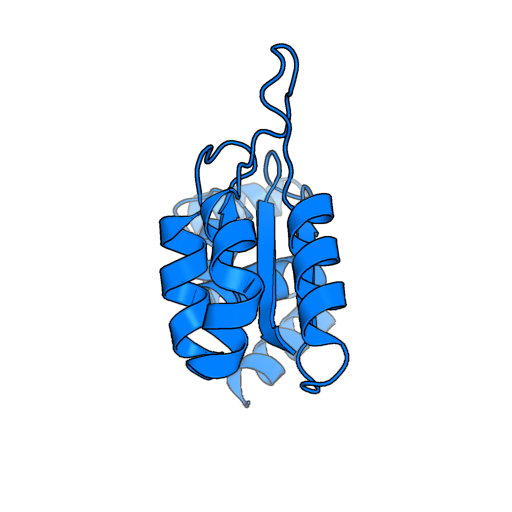TOM 993 O O . THR A 1 121 ? -5.518 -7.423 16.761 1.00 96.06 121 THR A O 1
ATOM 996 N N . GLY A 1 122 ? -3.926 -6.014 17.496 1.00 96.44 122 GLY A N 1
ATOM 997 C CA . GLY A 1 122 ? -4.705 -5.471 18.612 1.00 96.44 122 GLY A CA 1
ATOM 998 C C . GLY A 1 122 ? -5.989 -4.777 18.152 1.00 96.44 122 GLY A C 1
ATOM 999 O O . GLY A 1 122 ? -7.067 -5.064 18.670 1.00 96.44 122 GLY A O 1
ATOM 1000 N N . CYS A 1 123 ? -5.907 -3.946 17.110 1.00 97.25 123 CYS A N 1
ATOM 1001 C CA . CYS A 1 123 ? -7.075 -3.319 16.489 1.00 97.25 123 CYS A CA 1
ATOM 1002 C C . CYS A 1 123 ? -8.089 -4.361 16.001 1.00 97.25 123 CYS A C 1
ATOM 1004 O O . CYS A 1 123 ? -9.282 -4.230 16.262 1.00 97.25 123 CYS A O 1
ATOM 1006 N N . ASN A 1 124 ? -7.625 -5.414 15.325 1.00 97.62 124 ASN A N 1
ATOM 1007 C CA . ASN A 1 124 ? -8.491 -6.472 14.810 1.00 97.62 124 ASN A CA 1
ATOM 1008 C C . ASN A 1 124 ? -9.186 -7.260 15.926 1.00 97.62 124 ASN A C 1
ATOM 1010 O O . ASN A 1 124 ? -10.359 -7.595 15.785 1.00 97.62 124 ASN A O 1
ATOM 1014 N N . ALA A 1 125 ? -8.515 -7.491 17.059 1.00 96.75 125 ALA A N 1
ATOM 1015 C CA . ALA A 1 125 ? -9.147 -8.090 18.234 1.00 96.75 125 ALA A CA 1
ATOM 1016 C C . ALA A 1 125 ? -10.259 -7.192 18.809 1.00 96.75 125 ALA A C 1
ATOM 1018 O O . ALA A 1 125 ? -11.318 -7.678 19.200 1.00 96.75 125 ALA A O 1
ATOM 1019 N N . LEU A 1 126 ? -10.056 -5.872 18.815 1.00 96.50 126 LEU A N 1
ATOM 1020 C CA . LEU A 1 126 ? -11.072 -4.914 19.257 1.00 96.50 126 LEU A CA 1
ATOM 1021 C C . LEU A 1 126 ? -12.253 -4.802 18.270 1.00 96.50 126 LEU A C 1
ATOM 1023 O O . LEU A 1 126 ? -13.375 -4.503 18.681 1.00 96.50 126 LEU A O 1
ATOM 1027 N N . LEU A 1 127 ? -12.017 -5.064 16.980 1.00 95.94 127 LEU A N 1
ATOM 1028 C CA . LEU A 1 127 ? -13.011 -5.004 15.902 1.00 95.94 127 LEU A CA 1
ATOM 1029 C C . LEU A 1 127 ? -13.713 -6.341 15.605 1.00 95.94 127 LEU A C 1
ATOM 1031 O O . LEU A 1 127 ? -14.585 -6.367 14.744 1.00 95.94 127 LEU A O 1
ATOM 1035 N N . GLU A 1 128 ? -13.406 -7.433 16.312 1.00 92.75 128 GLU A N 1
ATOM 1036 C CA . GLU A 1 128 ? -13.847 -8.803 15.970 1.00 92.75 128 GLU A CA 1
ATOM 1037 C C . GLU A 1 128 ? -15.357 -8.931 15.657 1.00 92.75 128 GLU A C 1
ATOM 1039 O O . GLU A 1 128 ? -15.762 -9.703 14.791 1.00 92.75 128 GLU A O 1
ATOM 1044 N N . ASN A 1 129 ? -16.203 -8.122 16.305 1.00 90.31 129 ASN A N 1
ATOM 1045 C CA . ASN A 1 129 ? -17.663 -8.167 16.161 1.00 90.31 129 ASN A CA 1
ATOM 1046 C C . ASN A 1 129 ? -18.261 -7.103 15.221 1.00 90.31 129 ASN A C 1
ATOM 1048 O O . ASN A 1 129 ? -19.484 -6.992 15.126 1.00 90.31 129 ASN A O 1
ATOM 1052 N N . THR A 1 130 ? -17.440 -6.302 14.541 1.00 91.69 130 THR A N 1
ATOM 1053 C CA . THR A 1 130 ? -17.911 -5.238 13.634 1.00 91.69 130 THR A CA 1
ATOM 1054 C C . THR A 1 130 ? -17.976 -5.697 12.177 1.00 91.69 130 THR A C 1
ATOM 1056 O O . THR A 1 130 ? -18.568 -5.019 11.341 1.00 91.69 130 THR A O 1
ATOM 1059 N N . GLY A 1 131 ? -17.401 -6.865 11.867 1.00 90.31 131 GLY A N 1
ATOM 1060 C CA . GLY A 1 131 ? -17.261 -7.351 10.494 1.00 90.31 131 GLY A CA 1
ATOM 1061 C C . GLY A 1 131 ? -16.238 -6.559 9.677 1.00 90.31 131 GLY A C 1
ATOM 1062 O O . GLY A 1 131 ? -16.269 -6.635 8.452 1.00 90.31 131 GLY A O 1
ATOM 1063 N N . ARG A 1 132 ? -15.364 -5.790 10.341 1.00 92.88 132 ARG A N 1
ATOM 1064 C CA . ARG A 1 132 ? -14.241 -5.072 9.732 1.00 92.88 132 ARG A CA 1
ATOM 1065 C C . ARG A 1 132 ? -12.927 -5.717 10.110 1.00 92.88 132 ARG A C 1
ATOM 1067 O O . ARG A 1 132 ? -12.731 -6.089 11.265 1.00 92.88 132 ARG A O 1
ATOM 1074 N N . LEU A 1 133 ? -12.011 -5.754 9.154 1.00 95.69 133 LEU A N 1
ATOM 1075 C CA . LEU A 1 133 ? -10.650 -6.210 9.377 1.00 95.69 133 LEU A CA 1
ATOM 1076 C C . LEU A 1 133 ? -9.665 -5.199 8.789 1.00 95.69 133 LEU A C 1
ATOM 1078 O O . LEU A 1 133 ? -9.779 -4.782 7.638 1.00 95.69 133 LEU A O 1
ATOM 1082 N N . LEU A 1 134 ? -8.675 -4.813 9.583 1.00 97.56 134 LEU A N 1
ATOM 1083 C CA . LEU A 1 134 ? -7.508 -4.092 9.105 1.00 97.56 134 LEU A CA 1
ATOM 1084 C C . LEU A 1 134 ? -6.521 -5.110 8.535 1.00 97.56 134 LEU A C 1
ATOM 1086 O O . LEU A 1 134 ? -6.014 -5.968 9.262 1.00 97.56 134 LEU A O 1
ATOM 1090 N N . HIS A 1 135 ? -6.266 -5.026 7.235 1.00 97.19 135 HIS A N 1
ATOM 1091 C CA . HIS A 1 135 ? -5.310 -5.885 6.552 1.00 97.19 135 HIS A CA 1
ATOM 1092 C C . HIS A 1 135 ? -4.005 -5.127 6.324 1.00 97.19 135 HIS A C 1
ATOM 1094 O O . HIS A 1 135 ? -4.018 -4.012 5.799 1.00 97.19 135 HIS A O 1
ATOM 1100 N N . LEU A 1 136 ? -2.898 -5.738 6.739 1.00 96.62 136 LEU A N 1
ATOM 1101 C CA . LEU A 1 136 ? -1.554 -5.204 6.595 1.00 96.62 136 LEU A CA 1
ATOM 1102 C C . LEU A 1 136 ? -0.733 -6.158 5.730 1.00 96.62 136 LEU A C 1
ATOM 1104 O O . LEU A 1 136 ? -0.641 -7.344 6.045 1.00 96.62 136 LEU A O 1
ATOM 1108 N N . GLU A 1 137 ? -0.129 -5.624 4.678 1.00 96.75 137 GLU A N 1
ATOM 1109 C CA . GLU A 1 137 ? 0.771 -6.354 3.786 1.00 96.75 137 GLU A CA 1
ATOM 1110 C C . GLU A 1 137 ? 2.126 -5.648 3.731 1.00 96.75 137 GLU A C 1
ATOM 1112 O O . GLU A 1 137 ? 2.173 -4.419 3.749 1.00 96.75 137 GLU A O 1
ATOM 1117 N N . PHE A 1 138 ? 3.216 -6.413 3.706 1.00 94.88 138 PHE A N 1
ATOM 1118 C CA . PHE A 1 138 ? 4.587 -5.906 3.634 1.00 94.88 138 PHE A CA 1
ATOM 1119 C C . PHE A 1 138 ? 5.234 -6.347 2.321 1.00 94.88 138 PHE A C 1
ATOM 1121 O O . PHE A 1 138 ? 5.098 -7.510 1.940 1.00 94.88 138 PHE A O 1
ATOM 1128 N N . ASP A 1 139 ? 5.946 -5.433 1.666 1.00 95.12 139 ASP A N 1
ATOM 1129 C CA . ASP A 1 139 ? 6.755 -5.701 0.477 1.00 95.12 139 ASP A CA 1
ATOM 1130 C C . ASP A 1 139 ? 8.136 -5.043 0.594 1.00 95.12 139 ASP A C 1
ATOM 1132 O O . ASP A 1 139 ? 8.256 -3.880 0.981 1.00 95.12 139 ASP A O 1
ATOM 1136 N N . ASP A 1 140 ? 9.171 -5.784 0.213 1.00 94.50 140 ASP A N 1
ATOM 1137 C CA . ASP A 1 140 ? 10.567 -5.348 0.120 1.00 94.50 140 ASP A CA 1
ATOM 1138 C C . ASP A 1 140 ? 11.202 -5.725 -1.233 1.00 94.50 140 ASP A C 1
ATOM 1140 O O . ASP A 1 140 ? 12.420 -5.674 -1.398 1.00 94.50 140 ASP A O 1
ATOM 1144 N N . THR A 1 141 ? 10.383 -6.068 -2.237 1.00 94.69 141 THR A N 1
ATOM 1145 C CA . THR A 1 141 ? 10.868 -6.569 -3.534 1.00 94.69 141 THR A CA 1
ATOM 1146 C C . THR A 1 141 ? 11.757 -5.553 -4.259 1.00 94.69 141 THR A C 1
ATOM 1148 O O . THR A 1 141 ? 12.779 -5.922 -4.837 1.00 94.69 141 THR A O 1
ATOM 1151 N N . TYR A 1 142 ? 11.374 -4.271 -4.244 1.00 91.50 142 TYR A N 1
ATOM 1152 C CA . TYR A 1 142 ? 12.070 -3.200 -4.980 1.00 91.50 142 TYR A CA 1
ATOM 1153 C C . TYR A 1 142 ? 12.565 -2.050 -4.103 1.00 91.50 142 TYR A C 1
ATOM 1155 O O . TYR A 1 142 ? 13.248 -1.146 -4.584 1.00 91.50 142 TYR A O 1
ATOM 1163 N N . CYS A 1 143 ? 12.208 -2.041 -2.823 1.00 85.38 143 CYS A N 1
ATOM 1164 C CA . CYS A 1 143 ? 12.551 -0.965 -1.907 1.00 85.38 143 CYS A CA 1
ATOM 1165 C C . CYS A 1 143 ? 12.958 -1.537 -0.554 1.00 85.38 143 CYS A C 1
ATOM 1167 O O . CYS A 1 143 ? 12.778 -2.720 -0.297 1.00 85.38 143 CYS A O 1
ATOM 1169 N N . ALA A 1 144 ? 13.491 -0.690 0.324 1.00 85.12 144 ALA A N 1
ATOM 1170 C CA . ALA A 1 144 ? 13.966 -1.139 1.629 1.00 85.12 144 ALA A CA 1
ATOM 1171 C C . ALA A 1 144 ? 12.852 -1.693 2.542 1.00 85.12 144 ALA A C 1
ATOM 1173 O O . ALA A 1 144 ? 13.162 -2.269 3.570 1.00 85.12 144 ALA A O 1
ATOM 1174 N N . GLY A 1 145 ? 11.580 -1.534 2.169 1.00 91.50 145 GLY A N 1
ATOM 1175 C CA . GLY A 1 145 ? 10.430 -2.062 2.889 1.00 91.50 145 GLY A CA 1
ATOM 1176 C C . GLY A 1 145 ? 9.280 -1.063 2.882 1.00 91.50 145 GLY A C 1
ATOM 1177 O O . GLY A 1 145 ? 9.461 0.134 3.138 1.00 91.50 145 GLY A O 1
ATOM 1178 N N . VAL A 1 146 ? 8.080 -1.544 2.584 1.00 95.50 146 VAL A N 1
ATOM 1179 C CA . VAL A 1 146 ? 6.855 -0.750 2.579 1.00 95.50 146 VAL A CA 1
ATOM 1180 C C . VAL A 1 146 ? 5.690 -1.583 3.099 1.00 95.50 146 VAL A C 1
ATOM 1182 O O . VAL A 1 146 ? 5.516 -2.746 2.749 1.00 95.50 146 VAL A O 1
ATOM 1185 N N . TYR A 1 147 ? 4.869 -0.961 3.937 1.00 96.94 147 TYR A N 1
ATOM 1186 C CA . TYR A 1 147 ? 3.623 -1.526 4.423 1.00 96.94 147 TYR A CA 1
ATOM 1187 C C . TYR A 1 147 ? 2.428 -0.938 3.673 1.00 96.94 147 TYR A C 1
ATOM 1189 O O . TYR A 1 147 ? 2.373 0.260 3.381 1.00 96.94 147 TYR A O 1
ATOM 1197 N N . PHE A 1 148 ? 1.425 -1.772 3.431 1.00 98.00 148 PHE A N 1
ATOM 1198 C CA . PHE A 1 148 ? 0.149 -1.408 2.835 1.00 98.00 148 PHE A CA 1
ATOM 1199 C C . PHE A 1 148 ? -0.979 -1.747 3.805 1.00 98.00 148 PHE A C 1
ATOM 1201 O O . PHE A 1 148 ? -1.298 -2.912 4.029 1.00 98.00 148 PHE A O 1
ATOM 1208 N N . LEU A 1 149 ? -1.598 -0.716 4.379 1.00 98.31 149 LEU A N 1
ATOM 1209 C CA . LEU A 1 149 ? -2.725 -0.852 5.299 1.00 98.31 149 LEU A CA 1
ATOM 1210 C C . LEU A 1 149 ? -4.048 -0.644 4.555 1.00 98.31 149 LEU A C 1
ATOM 1212 O O . LEU A 1 149 ? -4.283 0.409 3.967 1.00 98.31 149 LEU A O 1
ATOM 1216 N N . SER A 1 150 ? -4.951 -1.615 4.612 1.00 97.75 150 SER A N 1
ATOM 1217 C CA . SER A 1 150 ? -6.289 -1.542 4.014 1.00 97.75 150 SER A CA 1
ATOM 1218 C C . SER A 1 150 ? -7.371 -1.987 5.000 1.00 97.75 150 SER A C 1
ATOM 1220 O O . SER A 1 150 ? -7.077 -2.502 6.078 1.00 97.75 150 SER A O 1
ATOM 1222 N N . VAL A 1 151 ? -8.635 -1.732 4.654 1.00 96.94 151 VAL A N 1
ATOM 1223 C CA . VAL A 1 151 ? -9.804 -2.179 5.425 1.00 96.94 151 VAL A CA 1
ATOM 1224 C C . VAL A 1 151 ? -10.608 -3.121 4.541 1.00 96.94 151 VAL A C 1
ATOM 1226 O O . VAL A 1 151 ? -10.983 -2.722 3.434 1.00 96.94 151 VAL A O 1
ATOM 1229 N N . VAL A 1 152 ? -10.878 -4.332 5.027 1.00 90.62 152 VAL A N 1
ATOM 1230 C CA . VAL A 1 152 ? -11.680 -5.360 4.346 1.00 90.62 152 VAL A CA 1
ATOM 1231 C C . VAL A 1 152 ? -12.931 -5.724 5.136 1.00 90.62 152 VAL A C 1
ATOM 1233 O O . VAL A 1 152 ? -12.942 -5.544 6.379 1.00 90.62 152 VAL A O 1
#

Foldseek 3Di:
DVLVVVLVVCVVVQVVVVNCVSCVVLVCVQQVHDDDVVVVVCVVVVHGDDPVSSVLSVCCVVLQWPKDDQQNFQCLVVQLVSVPVVDDPVLCVQLNVLSRPQTHHNPPPDPRDRCVVVSQVVSCVSCVPVPKHWDWDKDDPNHNIMIITHID

Sequence (152 aa):
MEKKRQISDFFEKNDWKSVYQAAPETVNKMLLIENQAEFDDFLEQDGEVAEPVFWLFYGALHGDSLMIGGYEGDIGEKAAVFLKKRLTDVEFQIIHDEIYQLHVDIDDDLGRYDNLTEKITGCNALLENTGRLLHLEFDDTYCAGVYFLSVV

Secondary structure (DSSP, 8-state):
-HHHHHHHHHHTTT-HHHHHHH-HHHHHHHHT--SHHHHHHHHHTT----HHHHHHHHHHHTTSSEEEETT-EE-HHHHHHHHTTTS-HHHHHHHHHHHTT-EE-SS-SSS----HHHHHHHHHHHHTTTT--EEEEEE-SSSS-EEEEEE-

pLDDT: mean 93.91, std 7.88, range [52.38, 98.31]

Radius of gyration: 17.32 Å; chains: 1; bounding box: 37×23×43 Å